Protein 6FC6 (pdb70)

B-factor: mean 33.6, std 13.44, range [17.09, 84.75]

Radius of gyration: 11.54 Å; Cα contacts (8 Å, |Δi|>4): 193; chains: 2; bounding box: 28×23×25 Å

Nearest PDB structures (foldseek):
  6fc6-assembly1_A  TM=1.012E+00  e=5.716E-19  Saccharomyces cerevisiae S288C
  2e3h-assembly1_A  TM=8.815E-01  e=8.642E-06  Homo sapiens
  3tq7-assembly1_Q  TM=8.942E-01  e=1.053E-05  Homo sapiens
  2qk0-assembly1_A  TM=9.058E-01  e=1.370E-05  Homo sapiens
  7owd-assembly1_B  TM=8.201E-01 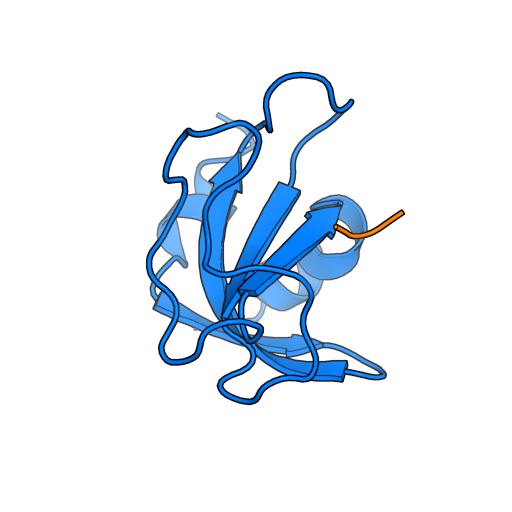 e=2.037E-04  Homo sapiens

GO terms:
  GO:0008017 microtubule binding (F, IDA)
  GO:0035371 microtubule plus-end (C, IDA)
  GO:0043332 mating projection tip (C, IDA)
  GO:0000776 kinetochore (C, IDA)
  GO:0005816 spindle pole body (C, IDA)
  GO:0005819 spindle (C, IDA)
  GO:0005876 spindle microtubule (C, IDA)
  GO:0005938 cell cortex (C, IDA)
  GO:0031115 negative regulation of microtubule polymerization (P, IDA)
  GO:0019894 kinesin binding (F, IDA)
  GO:0030543 2-micrometer plasmid partitioning (P, IGI)
  GO:0000022 mitotic spindle elongation (P, IGI)
  GO:0000742 karyogamy involved in conjugation with cellular fusion (P, IMP)
  GO:0000743 nuclear migration involved in conjugation with cellular fusion (P, IMP)
  GO:0000819 sister chromatid segregation (P, IMP)
  GO:0030543 2-micrometer plasmid partitioning (P, IMP)
  GO:1902440 protein localization to mitotic spindle pole body (P, IMP)
  GO:0007020 microtubule nucleation (P, IMP)

Solvent-accessible surface area: 4945 Å² total; per-residue (Å²): 79,113,31,63,117,34,79,177,47,82,33,15,78,7,120,12,92,161,61,24,137,0,39,0,60,46,4,1,76,3,72,106,80,92,50,77,6,0,0,0,2,8,73,42,84,92,15,117,17,77,0,32,46,127,81,107,176,26,20,140,22,121,103,86,86,0,0,5,0,6,48,10,129,107,2,20,86,59,0,84,87,16,131,104,46,29

Foldseek 3Di:
DVCVLLVVLQQWWFQQPPQGIWGFHAWADDPPDDAIWTKTFQQDQPAQAQQADPPGHGGGYPDGRRIHIHHCVSCVVRSNPID

Organism: Saccharomyces cerevisiae (strain ATCC 204508 / S288c) (NCBI:txid559292)

Structure (mmCIF, N/CA/C/O backbone):
data_6FC6
#
_entry.id   6FC6
#
_cell.length_a   53.566
_cell.length_b   53.566
_cell.length_c   62.015
_cell.angle_alpha   90.000
_cell.angle_beta   90.000
_cell.angle_gamma   90.000
#
_symmetry.space_group_name_H-M   'P 41 21 2'
#
loop_
_entity.id
_entity.type
_entity.pdbx_description
1 polymer 'Nuclear fusion protein BIK1'
2 polymer 'Protein BIM1'
3 water water
#
loop_
_atom_site.group_PDB
_atom_site.id
_atom_site.type_symbol
_atom_site.label_atom_id
_atom_site.label_alt_id
_atom_site.label_comp_id
_atom_site.label_asym_id
_atom_site.label_entity_id
_atom_site.label_seq_id
_atom_site.pdbx_PDB_ins_code
_atom_site.Cartn_x
_atom_site.Cartn_y
_atom_site.Cartn_z
_atom_site.occupancy
_atom_site.B_iso_or_equiv
_atom_site.auth_seq_id
_atom_site.auth_comp_id
_atom_site.auth_asym_id
_atom_site.auth_atom_id
_atom_site.pdbx_PDB_model_num
ATOM 1 N N . GLY A 1 1 ?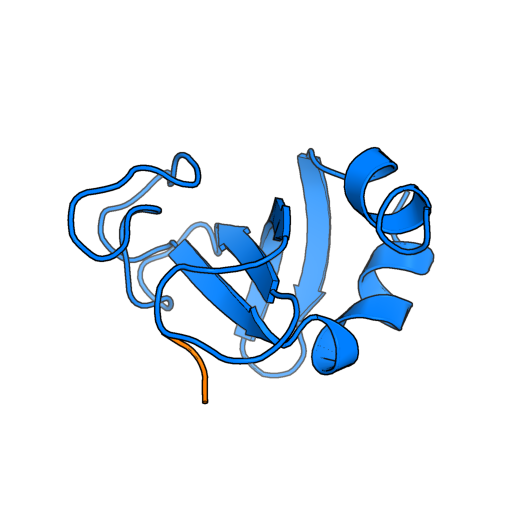 -2.237 4.971 -14.931 1.00 45.13 -1 GLY A N 1
ATOM 2 C CA . GLY A 1 1 ? -2.890 6.295 -14.773 1.00 41.42 -1 GLY A CA 1
ATOM 3 C C . GLY A 1 1 ? -2.769 6.823 -13.340 1.00 38.36 -1 GLY A C 1
ATOM 4 O O . GLY A 1 1 ? -2.583 6.065 -12.383 1.00 33.15 -1 GLY A O 1
ATOM 5 N N . PRO A 1 2 ? -2.893 8.135 -13.185 1.00 45.56 0 PRO A N 1
ATOM 6 C CA . PRO A 1 2 ? -2.790 8.765 -11.866 1.00 43.62 0 PRO A CA 1
ATOM 7 C C . PRO A 1 2 ? -3.859 8.278 -10.869 1.00 37.72 0 PRO A C 1
ATOM 8 O O . PRO A 1 2 ? -3.551 8.215 -9.691 1.00 35.16 0 PRO A O 1
ATOM 12 N N . MET A 1 3 ? -5.067 7.922 -11.329 1.00 34.14 1 MET A N 1
ATOM 13 C CA . MET A 1 3 ? -6.097 7.449 -10.377 1.00 32.94 1 MET A CA 1
ATOM 14 C C . MET A 1 3 ? -5.929 6.013 -9.945 1.00 30.65 1 MET A C 1
ATOM 15 O O . MET A 1 3 ? -6.602 5.604 -8.992 1.00 26.73 1 MET A O 1
ATOM 20 N N . ASP A 1 4 ? -5.088 5.229 -10.644 1.00 28.07 2 ASP A N 1
ATOM 21 C CA . ASP A 1 4 ? -4.985 3.809 -10.344 1.00 31.16 2 ASP A CA 1
ATOM 22 C C . ASP A 1 4 ? -4.619 3.499 -8.893 1.00 29.74 2 ASP A C 1
ATOM 23 O O . ASP A 1 4 ? -5.186 2.559 -8.292 1.00 30.21 2 ASP A O 1
ATOM 28 N N . ARG A 1 5 ? -3.686 4.258 -8.320 1.00 28.91 3 ARG A N 1
ATOM 29 C CA . ARG A 1 5 ? -3.236 3.931 -6.920 1.00 30.72 3 ARG A CA 1
ATOM 30 C C . ARG A 1 5 ? -4.413 4.125 -5.901 1.00 30.25 3 ARG A C 1
ATOM 31 O O . ARG A 1 5 ? -4.557 3.371 -4.953 1.00 31.01 3 ARG A O 1
ATOM 39 N N . TYR A 1 6 ? -5.259 5.102 -6.184 1.00 24.46 4 TYR A N 1
ATOM 40 C CA . TYR A 1 6 ? -6.443 5.343 -5.361 1.00 24.89 4 TYR A CA 1
ATOM 41 C C . TYR A 1 6 ? -7.569 4.341 -5.628 1.00 27.80 4 TYR A C 1
ATOM 42 O O . TYR A 1 6 ? -8.278 3.885 -4.693 1.00 27.62 4 TYR A O 1
ATOM 51 N N . GLN A 1 7 ? -7.729 3.972 -6.887 1.00 27.72 5 GLN A N 1
ATOM 52 C CA . GLN A 1 7 ? -8.715 2.928 -7.268 1.00 30.49 5 GLN A CA 1
ATOM 53 C C . GLN A 1 7 ? -8.461 1.579 -6.659 1.00 32.88 5 GLN A C 1
ATOM 54 O O . GLN A 1 7 ? -9.404 0.868 -6.278 1.00 31.63 5 GLN A O 1
ATOM 60 N N . ARG A 1 8 ? -7.197 1.267 -6.451 1.00 31.72 6 ARG A N 1
ATOM 61 C CA . ARG A 1 8 ? -6.840 0.024 -5.775 1.00 31.98 6 ARG A CA 1
ATOM 62 C C . ARG A 1 8 ? -7.244 -0.026 -4.342 1.00 30.12 6 ARG A C 1
ATOM 63 O O . ARG A 1 8 ? -7.182 -1.072 -3.749 1.00 29.22 6 ARG A O 1
ATOM 71 N N . LYS A 1 9 ? -7.600 1.108 -3.750 1.00 26.89 7 LYS A N 1
ATOM 72 C CA . LYS A 1 9 ? -7.968 1.148 -2.351 1.00 27.73 7 LYS A CA 1
ATOM 73 C C . LYS A 1 9 ? -9.465 1.225 -2.121 1.00 27.85 7 LYS A C 1
ATOM 74 O O . LYS A 1 9 ? -9.887 1.412 -0.964 1.00 27.47 7 LYS A O 1
ATOM 80 N N . ILE A 1 10 ? -10.270 1.095 -3.189 1.00 23.78 8 ILE A N 1
ATOM 81 C CA . ILE A 1 10 ? -11.707 1.073 -3.043 1.00 26.33 8 ILE A CA 1
ATOM 82 C C . ILE A 1 10 ? -12.132 -0.040 -2.106 1.00 28.33 8 ILE A C 1
ATOM 83 O O . ILE A 1 10 ? -11.745 -1.188 -2.267 1.00 31.13 8 ILE A O 1
ATOM 88 N N . GLY A 1 11 ? -12.972 0.295 -1.142 1.00 27.94 9 GLY A N 1
ATOM 89 C CA . GLY A 1 11 ? -13.380 -0.667 -0.085 1.00 28.35 9 GLY A CA 1
ATOM 90 C C . GLY A 1 11 ? -12.649 -0.440 1.239 1.00 27.40 9 GLY A C 1
ATOM 91 O O . GLY A 1 11 ? -13.130 -0.846 2.266 1.00 31.02 9 GLY A O 1
ATOM 92 N N . CYS A 1 12 ? -11.544 0.284 1.226 1.00 27.65 10 CYS A N 1
ATOM 93 C CA . CYS A 1 12 ? -10.898 0.705 2.454 1.00 33.24 10 CYS A CA 1
ATOM 94 C C . CYS A 1 12 ? -11.596 1.815 3.198 1.00 33.11 10 CYS A C 1
ATOM 95 O O . CYS A 1 12 ? -12.422 2.500 2.659 1.00 27.72 10 CYS A O 1
ATOM 98 N N . PHE A 1 13 ? -11.175 1.992 4.452 1.00 29.80 11 PHE A N 1
ATOM 99 C CA . PHE A 1 13 ? -11.670 3.028 5.317 1.00 29.01 11 PHE A CA 1
ATOM 100 C C . PHE A 1 13 ? -10.649 4.087 5.549 1.00 27.71 11 PHE A C 1
ATOM 101 O O . PHE A 1 13 ? -9.500 3.790 5.716 1.00 33.27 11 PHE A O 1
ATOM 109 N N . ILE A 1 14 ? -11.075 5.336 5.554 1.00 30.36 12 ILE A N 1
ATOM 110 C CA . ILE A 1 14 ? -10.214 6.470 5.835 1.00 30.37 12 ILE A CA 1
ATOM 111 C C . ILE A 1 14 ? -10.860 7.327 6.915 1.00 35.03 12 ILE A C 1
ATOM 112 O O . ILE A 1 14 ? -12.071 7.300 7.090 1.00 35.53 12 ILE A O 1
ATOM 117 N N . GLN A 1 15 ? -10.052 8.114 7.603 1.00 37.73 13 GLN A N 1
ATOM 118 C CA . GLN A 1 15 ? -10.519 8.885 8.747 1.00 41.12 13 GLN A CA 1
ATOM 119 C C . GLN A 1 15 ? -10.466 10.285 8.267 1.00 38.80 13 GLN A C 1
ATOM 120 O O . GLN A 1 15 ? -9.420 10.871 8.195 1.00 42.03 13 GLN A O 1
ATOM 126 N N . ILE A 1 16 ? -11.599 10.810 7.853 1.00 37.58 14 ILE A N 1
ATOM 127 C CA . ILE A 1 16 ? -11.631 12.099 7.218 1.00 44.45 14 ILE A CA 1
ATOM 128 C C . ILE A 1 16 ? -11.749 13.133 8.337 1.00 51.01 14 ILE A C 1
ATOM 129 O O . ILE A 1 16 ? -12.687 13.068 9.108 1.00 50.70 14 ILE A O 1
ATOM 134 N N . PRO A 1 17 ? -10.792 14.070 8.415 1.00 54.81 15 PRO A N 1
ATOM 135 C CA . PRO A 1 17 ? -10.833 15.090 9.460 1.00 60.30 15 PRO A CA 1
ATOM 136 C C . PRO A 1 17 ? -12.114 15.892 9.358 1.00 57.50 15 PRO A C 1
ATOM 137 O O . PRO A 1 17 ? -12.509 16.256 8.256 1.00 58.13 15 PRO A O 1
ATOM 141 N N . ASN A 1 18 ? -12.767 16.081 10.503 1.00 65.77 16 ASN A N 1
ATOM 142 C CA . ASN A 1 18 ? -14.002 16.871 10.656 1.00 66.47 16 ASN A CA 1
ATOM 143 C C . ASN A 1 18 ? -15.241 16.184 10.135 1.00 63.68 16 ASN A C 1
ATOM 144 O O . ASN A 1 18 ? -16.298 16.790 10.110 1.00 67.21 16 ASN A O 1
ATOM 149 N N . LEU A 1 19 ? -15.119 14.931 9.710 1.00 57.59 17 LEU A N 1
ATOM 150 C CA . LEU A 1 19 ? -16.267 14.194 9.228 1.00 48.19 17 LEU A CA 1
ATOM 151 C C . LEU A 1 19 ? -16.409 12.904 9.935 1.00 42.13 17 LEU A C 1
ATOM 152 O O . LEU A 1 19 ? -17.421 12.631 10.498 1.00 54.02 17 LEU A O 1
ATOM 157 N N . GLY A 1 20 ? -15.372 12.097 9.946 1.00 38.09 18 GLY A N 1
ATOM 158 C CA . GLY A 1 20 ? -15.421 10.805 10.585 1.00 38.95 18 GLY A CA 1
ATOM 159 C C . GLY A 1 20 ? -14.841 9.724 9.669 1.00 35.89 18 GLY A C 1
ATOM 160 O O . GLY A 1 20 ? -14.219 10.008 8.658 1.00 36.28 18 GLY A O 1
ATOM 161 N N . ARG A 1 21 ? -15.024 8.485 10.074 1.00 33.38 19 ARG A N 1
ATOM 162 C CA . ARG A 1 21 ? -14.612 7.327 9.314 1.00 34.96 19 ARG A CA 1
ATOM 163 C C . ARG A 1 21 ? -15.514 7.195 8.069 1.00 32.65 19 ARG A C 1
ATOM 164 O O . ARG A 1 21 ? -16.720 7.292 8.172 1.00 30.81 19 ARG A O 1
ATOM 172 N N . GLY A 1 22 ? -14.911 7.013 6.896 1.00 28.49 20 GLY A N 1
ATOM 173 C CA . GLY A 1 22 ? -15.681 6.744 5.691 1.00 30.07 20 GLY A CA 1
ATOM 174 C C . GLY A 1 22 ? -15.084 5.624 4.848 1.00 25.82 20 GLY A C 1
ATOM 175 O O . GLY A 1 22 ? -13.868 5.465 4.823 1.00 27.59 20 GLY A O 1
ATOM 176 N N . GLN A 1 23 ? -15.939 4.853 4.187 1.00 23.28 21 GLN A N 1
ATOM 177 C CA . GLN A 1 23 ? -15.471 3.826 3.283 1.00 22.09 21 GLN A CA 1
ATOM 178 C C . GLN A 1 23 ? -15.338 4.421 1.854 1.00 22.33 21 GLN A C 1
ATOM 179 O O . GLN A 1 23 ? -16.275 4.992 1.321 1.00 19.35 21 GLN A O 1
ATOM 185 N N . LEU A 1 24 ? -14.174 4.247 1.248 1.00 21.78 22 LEU A N 1
ATOM 186 C CA . LEU A 1 24 ? -13.940 4.725 -0.111 1.00 21.61 22 LEU A CA 1
ATOM 187 C C . LEU A 1 24 ? -14.705 3.811 -1.105 1.00 20.78 22 LEU A C 1
ATOM 188 O O . LEU A 1 24 ? -14.484 2.614 -1.157 1.00 23.31 22 LEU A O 1
ATOM 193 N N . LYS A 1 25 ? -15.585 4.396 -1.881 1.00 19.12 23 LYS A N 1
ATOM 194 C CA . LYS A 1 25 ? -16.382 3.615 -2.829 1.00 22.29 23 LYS A CA 1
ATOM 195 C C . LYS A 1 25 ? -16.212 3.953 -4.323 1.00 21.12 23 LYS A C 1
ATOM 196 O O . LYS A 1 25 ? -16.701 3.209 -5.166 1.00 20.57 23 LYS A O 1
ATOM 202 N N . TYR A 1 26 ? -15.626 5.099 -4.618 1.00 19.76 24 TYR A N 1
ATOM 203 C CA . TYR A 1 26 ? -15.518 5.556 -5.997 1.00 20.24 24 TYR A CA 1
ATOM 204 C C . TYR A 1 26 ? -14.382 6.513 -6.082 1.00 22.35 24 TYR A C 1
ATOM 205 O O . TYR A 1 26 ? -14.183 7.326 -5.130 1.00 18.75 24 TYR A O 1
ATOM 214 N N . VAL A 1 27 ? -13.627 6.451 -7.191 1.00 19.87 25 VAL A N 1
ATOM 215 C CA . VAL A 1 27 ? -12.655 7.466 -7.455 1.00 19.87 25 VAL A CA 1
ATOM 216 C C . VAL A 1 27 ? -12.758 7.869 -8.917 1.00 21.72 25 VAL A C 1
ATOM 217 O O . VAL A 1 27 ? -12.648 7.046 -9.780 1.00 23.02 25 VAL A O 1
ATOM 221 N N . GLY A 1 28 ? -12.941 9.139 -9.193 1.00 23.42 26 GLY 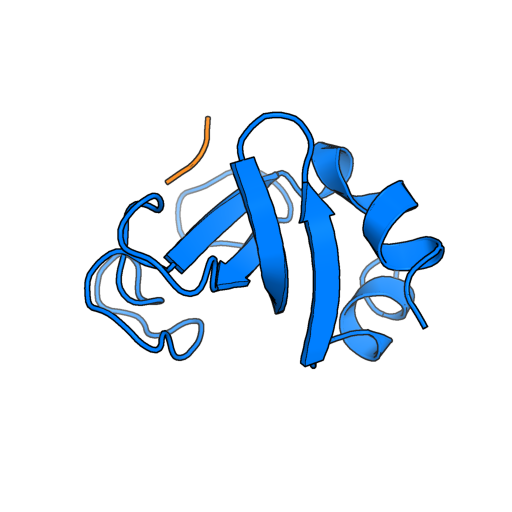A N 1
ATOM 222 C CA . GLY A 1 28 ? -13.044 9.567 -10.562 1.00 25.25 26 GLY A CA 1
ATOM 223 C C . GLY A 1 28 ? -13.698 10.885 -10.742 1.00 24.99 26 GLY A C 1
ATOM 224 O O . GLY A 1 28 ? -13.970 11.571 -9.799 1.00 24.03 26 GLY A O 1
ATOM 225 N N . PRO A 1 29 ? -13.954 11.267 -12.009 1.00 27.29 27 PRO A N 1
ATOM 226 C CA . PRO A 1 29 ? -14.666 12.480 -12.284 1.00 26.44 27 PRO A CA 1
ATOM 227 C C . PRO A 1 29 ? -16.181 12.329 -11.957 1.00 24.80 27 PRO A C 1
ATOM 228 O O . PRO A 1 29 ? -16.679 11.204 -11.865 1.00 28.70 27 PRO A O 1
ATOM 232 N N . VAL A 1 30 ? -16.837 13.457 -11.827 1.00 26.47 28 VAL A N 1
ATOM 233 C CA . VAL A 1 30 ? -18.271 13.536 -11.627 1.00 29.83 28 VAL A CA 1
ATOM 234 C C . VAL A 1 30 ? -18.807 14.460 -12.669 1.00 33.60 28 VAL A C 1
ATOM 235 O O . VAL A 1 30 ? -18.332 15.596 -12.770 1.00 32.55 28 VAL A O 1
ATOM 239 N N . ASP A 1 31 ? -19.824 14.003 -13.405 1.00 38.29 29 ASP A N 1
ATOM 240 C CA . ASP A 1 31 ? -20.436 14.821 -14.479 1.00 40.54 29 ASP A CA 1
ATOM 241 C C . ASP A 1 31 ? -20.812 16.188 -13.989 1.00 38.23 29 ASP A C 1
ATOM 242 O O . ASP A 1 31 ? -21.406 16.369 -12.929 1.00 40.23 29 ASP A O 1
ATOM 247 N N . THR A 1 32 ? -20.371 17.200 -14.758 1.00 55.67 30 THR A N 1
ATOM 248 C CA . THR A 1 32 ? -20.617 18.641 -14.465 1.00 54.24 30 THR A CA 1
ATOM 249 C C . THR A 1 32 ? -19.785 19.314 -13.366 1.00 54.34 30 THR A C 1
ATOM 250 O O . THR A 1 32 ? -20.013 20.491 -13.031 1.00 53.04 30 THR A O 1
ATOM 254 N N . LYS A 1 33 ? -18.808 18.592 -12.820 1.00 46.31 31 LYS A N 1
ATOM 255 C CA . LYS A 1 33 ? -17.949 19.116 -11.759 1.00 36.87 31 LYS A CA 1
ATOM 256 C C . LYS A 1 33 ? -16.540 19.072 -12.268 1.00 30.10 31 LYS A C 1
ATOM 257 O O . LYS A 1 33 ? -16.209 18.300 -13.173 1.00 33.80 31 LYS A O 1
ATOM 263 N N . ALA A 1 34 ? -15.685 19.885 -11.671 1.00 32.09 32 ALA A N 1
ATOM 264 C CA . ALA A 1 34 ? -14.258 19.963 -12.143 1.00 35.34 32 ALA A CA 1
ATOM 265 C C . ALA A 1 34 ? -13.385 19.079 -11.297 1.00 28.98 32 ALA A C 1
ATOM 266 O O . ALA A 1 34 ? -13.492 19.120 -10.071 1.00 32.73 32 ALA A O 1
ATOM 268 N N . GLY A 1 35 ? -12.530 18.283 -11.916 1.00 32.22 33 GLY A N 1
ATOM 269 C CA . GLY A 1 35 ? -11.495 17.549 -11.138 1.00 32.84 33 GLY A CA 1
ATOM 270 C C . GLY A 1 35 ? -11.923 16.154 -10.745 1.00 32.70 33 GLY 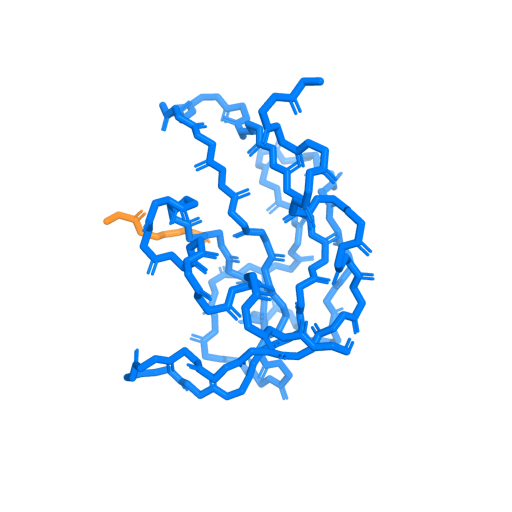A C 1
ATOM 271 O O . GLY A 1 35 ? -12.974 15.677 -11.148 1.00 31.64 33 GLY A O 1
ATOM 272 N N . MET A 1 36 ? -11.080 15.481 -9.961 1.00 29.27 34 MET A N 1
ATOM 273 C CA . MET A 1 36 ? -11.306 14.133 -9.572 1.00 27.11 34 MET A CA 1
ATOM 274 C C . MET A 1 36 ? -11.891 14.144 -8.175 1.00 24.46 34 M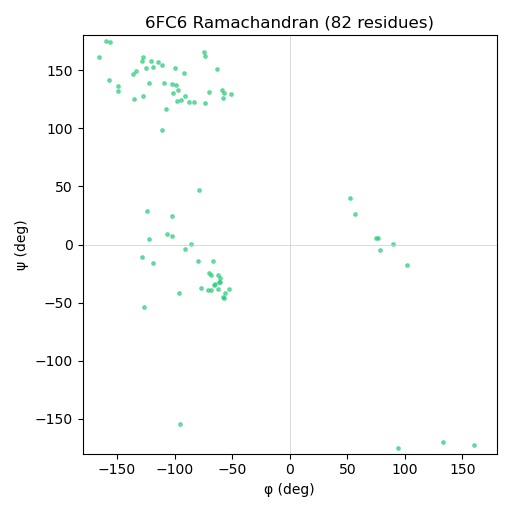ET A C 1
ATOM 275 O O . MET A 1 36 ? -11.661 15.038 -7.419 1.00 23.45 34 MET A O 1
ATOM 280 N N . PHE A 1 37 ? -12.679 13.124 -7.866 1.00 23.07 35 PHE A N 1
ATOM 281 C CA . PHE A 1 37 ? -13.412 13.044 -6.607 1.00 21.95 35 PHE A CA 1
ATOM 282 C C . PHE A 1 37 ? -13.267 11.674 -5.982 1.00 21.88 35 PHE A C 1
ATOM 283 O O . PHE A 1 37 ? -13.159 10.667 -6.654 1.00 19.47 35 PHE A O 1
ATOM 291 N N . ALA A 1 38 ? -13.310 11.648 -4.651 1.00 20.06 36 ALA A N 1
ATOM 292 C CA . ALA A 1 38 ? -13.484 10.392 -3.943 1.00 20.50 36 ALA A CA 1
ATOM 293 C C . ALA A 1 38 ? -14.945 10.354 -3.539 1.00 21.15 36 ALA A C 1
ATOM 294 O O . ALA A 1 38 ? -15.435 11.313 -2.954 1.00 23.60 36 ALA A O 1
ATOM 296 N N . GLY A 1 39 ? -15.629 9.268 -3.818 1.00 19.83 37 GLY A N 1
ATOM 297 C CA . GLY A 1 39 ? -16.949 9.029 -3.312 1.00 19.28 37 GLY A CA 1
ATOM 298 C C . GLY A 1 39 ? -16.790 8.125 -2.104 1.00 19.41 37 GLY A C 1
ATOM 299 O O . GLY A 1 39 ? -16.204 7.028 -2.203 1.00 20.02 37 GLY A O 1
ATOM 300 N N . VAL A 1 40 ? -17.305 8.591 -0.968 1.00 20.05 38 VAL A N 1
ATOM 301 C CA . VAL A 1 40 ? -17.218 7.843 0.265 1.00 19.18 38 VAL A CA 1
ATOM 302 C C . VAL A 1 40 ? -18.569 7.611 0.897 1.00 18.46 38 VAL A C 1
ATOM 303 O O . VAL A 1 40 ? -19.468 8.402 0.754 1.00 19.28 38 VAL A O 1
ATOM 307 N N . ASP A 1 41 ? -18.697 6.531 1.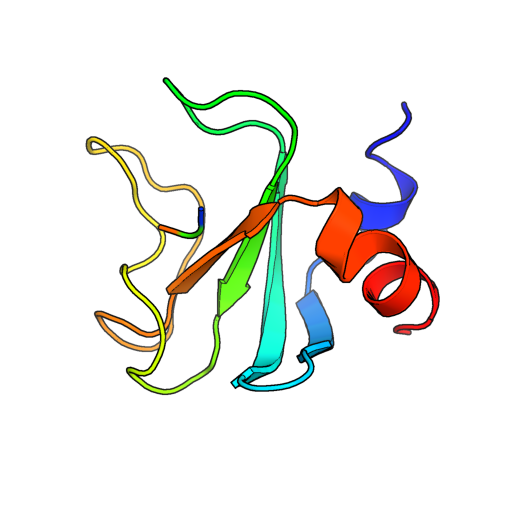639 1.00 18.30 39 ASP A N 1
ATOM 308 C CA . ASP A 1 41 ? -19.893 6.277 2.359 1.00 18.41 39 ASP A CA 1
ATOM 309 C C . ASP A 1 41 ? -19.535 6.536 3.861 1.00 21.52 39 ASP A C 1
ATOM 310 O O . ASP A 1 41 ? -18.697 5.826 4.434 1.00 21.12 39 ASP A O 1
ATOM 315 N N . LEU A 1 42 ? -20.174 7.514 4.469 1.00 20.97 40 LEU A N 1
ATOM 316 C CA . LEU A 1 42 ? -19.859 7.857 5.895 1.00 23.76 40 LEU A CA 1
ATOM 317 C C . LEU A 1 42 ? -20.639 7.005 6.920 1.00 23.90 40 LEU A C 1
ATOM 318 O O . LEU A 1 42 ? -20.487 7.205 8.100 1.00 27.60 40 LEU A O 1
ATOM 323 N N . LEU A 1 43 ? -21.466 6.078 6.464 1.00 22.62 41 LEU A N 1
ATOM 324 C CA . LEU A 1 43 ? -22.194 5.127 7.305 1.00 25.01 41 LEU A CA 1
ATOM 325 C C . LEU A 1 43 ? -23.087 5.757 8.371 1.00 24.33 41 LEU A C 1
ATOM 326 O O . LEU A 1 43 ? -23.377 5.142 9.390 1.00 23.07 41 LEU A O 1
ATOM 331 N N . ALA A 1 44 ? -23.524 6.972 8.075 1.00 23.04 42 ALA A N 1
ATOM 332 C CA . ALA A 1 44 ? -24.462 7.748 8.786 1.00 25.65 42 ALA A CA 1
ATOM 333 C C . ALA A 1 44 ? -24.891 8.884 7.868 1.00 24.60 42 ALA A C 1
ATOM 334 O O . ALA A 1 44 ? -24.187 9.241 6.900 1.00 24.07 42 ALA A O 1
ATOM 336 N N . ASN A 1 45 ? -26.036 9.494 8.190 1.00 21.46 43 ASN A N 1
ATOM 337 C CA . ASN A 1 45 ? -26.556 10.554 7.365 1.00 21.68 43 ASN A CA 1
ATOM 338 C C . ASN A 1 45 ? -25.910 11.912 7.544 1.00 22.70 43 ASN A C 1
ATOM 339 O O . ASN A 1 45 ? -26.620 12.906 7.681 1.00 23.02 43 ASN A O 1
ATOM 344 N N . ILE A 1 46 ? -24.582 11.936 7.567 1.00 23.44 44 ILE A N 1
ATOM 345 C CA . ILE A 1 46 ? -23.800 13.166 7.659 1.00 24.29 44 ILE A CA 1
ATOM 346 C C . ILE A 1 46 ? -23.139 13.516 6.323 1.00 25.57 44 ILE A C 1
ATOM 347 O O . ILE A 1 46 ? -22.314 14.449 6.247 1.00 27.19 44 ILE A O 1
ATOM 352 N N . GLY A 1 47 ? -23.516 12.798 5.282 1.00 23.81 45 GLY A N 1
ATOM 353 C CA . GLY A 1 47 ? -23.134 13.125 3.908 1.00 22.60 45 GLY A CA 1
ATOM 354 C C . GLY A 1 47 ? -24.196 13.926 3.218 1.00 24.60 45 GLY A C 1
ATOM 355 O O . GLY A 1 47 ? -24.945 14.604 3.850 1.00 24.53 45 GLY A O 1
ATOM 356 N N . LYS A 1 48 ? -24.259 13.868 1.912 1.00 23.83 46 LYS A N 1
ATOM 357 C CA . LYS A 1 48 ? -25.160 14.660 1.107 1.00 24.22 46 LYS A CA 1
ATOM 358 C C . LYS A 1 48 ? -25.988 13.894 0.131 1.00 26.62 46 LYS A C 1
ATOM 359 O O . LYS A 1 48 ? -26.873 14.493 -0.477 1.00 30.26 46 LYS A O 1
ATOM 365 N N . ASN A 1 49 ? -25.708 12.599 -0.107 1.00 23.38 47 ASN A N 1
ATOM 366 C CA . ASN A 1 49 ? -26.360 11.895 -1.196 1.00 20.51 47 ASN A CA 1
ATOM 367 C C . ASN A 1 49 ? -26.383 10.414 -0.959 1.00 19.47 47 ASN A C 1
ATOM 368 O O . ASN A 1 49 ? -25.805 9.914 -0.005 1.00 20.26 47 ASN A O 1
ATOM 373 N N . ASP A 1 50 ? -27.068 9.707 -1.865 1.00 18.44 48 ASP A N 1
ATOM 374 C CA . ASP A 1 50 ? -27.183 8.256 -1.848 1.00 20.09 48 ASP A CA 1
ATOM 375 C C . ASP A 1 50 ? -26.264 7.583 -2.861 1.00 20.15 48 ASP A C 1
ATOM 376 O O . ASP A 1 50 ? -26.517 6.458 -3.303 1.00 21.32 48 ASP A O 1
ATOM 381 N N . GLY A 1 51 ? -25.170 8.246 -3.241 1.00 18.56 49 GLY A N 1
ATOM 382 C CA . GLY A 1 51 ? -24.232 7.696 -4.129 1.00 19.41 49 GLY A CA 1
ATOM 383 C C . GLY A 1 51 ? -24.507 7.965 -5.612 1.00 20.41 49 GLY A C 1
ATOM 384 O O . GLY A 1 51 ? -23.739 7.519 -6.480 1.00 18.52 49 GLY A O 1
ATOM 385 N N . SER A 1 52 ? -25.586 8.693 -5.905 1.00 19.78 50 SER A N 1
ATOM 386 C CA . SER A 1 52 ? -25.916 9.080 -7.230 1.00 21.87 50 SER A CA 1
ATOM 387 C C . SER A 1 52 ? -25.823 10.608 -7.391 1.00 24.46 50 SER A C 1
ATOM 388 O O . SER A 1 52 ? -25.840 11.319 -6.410 1.00 23.05 50 SER A O 1
ATOM 391 N N . PHE A 1 53 ? -25.645 11.090 -8.617 1.00 22.96 51 PHE A N 1
ATOM 392 C CA . PHE A 1 53 ? -25.594 12.536 -8.869 1.00 25.38 51 PHE A CA 1
ATOM 393 C C . PHE A 1 53 ? -26.164 12.682 -10.263 1.00 24.94 51 PHE A C 1
ATOM 394 O O . PHE A 1 53 ? -25.761 11.978 -11.180 1.00 19.84 51 PHE A O 1
ATOM 402 N N . MET A 1 54 ? -27.084 13.623 -10.408 1.00 26.63 52 MET A N 1
ATOM 403 C CA . MET A 1 54 ? -27.781 13.878 -11.707 1.00 31.74 52 MET A CA 1
ATOM 404 C C . MET A 1 54 ? -28.392 12.666 -12.320 1.00 29.48 52 MET A C 1
ATOM 405 O O . MET A 1 54 ? -28.286 12.463 -13.507 1.00 31.46 52 MET A O 1
ATOM 410 N N . GLY A 1 55 ? -28.984 11.812 -11.512 1.00 32.65 53 GLY A N 1
ATOM 411 C CA . GLY A 1 55 ? -29.572 10.614 -12.041 1.00 35.79 53 GLY A CA 1
ATOM 412 C C . GLY A 1 55 ? -28.636 9.474 -12.373 1.00 35.97 53 GLY A C 1
ATOM 413 O O . GLY A 1 55 ? -29.148 8.393 -12.698 1.00 47.03 53 GLY A O 1
ATOM 414 N N . LYS A 1 56 ? -27.312 9.652 -12.255 1.00 27.85 54 LYS A N 1
ATOM 415 C CA . LYS A 1 56 ? -26.402 8.528 -12.439 1.00 23.71 54 LYS A CA 1
ATOM 416 C C . LYS A 1 56 ? -25.878 7.955 -11.130 1.00 21.48 54 LYS A C 1
ATOM 417 O O . LYS A 1 56 ? -25.500 8.693 -10.255 1.00 18.50 54 LYS A O 1
ATOM 423 N N . LYS A 1 57 ? -25.811 6.629 -11.044 1.00 22.31 55 LYS A N 1
ATOM 424 C CA . LYS A 1 57 ? -25.243 5.970 -9.868 1.00 26.50 55 LYS A CA 1
ATOM 425 C C . LYS A 1 57 ? -23.735 5.914 -9.975 1.00 22.89 55 LYS A C 1
ATOM 426 O O . LYS A 1 57 ? -23.225 5.361 -10.968 1.00 22.90 55 LYS A O 1
ATOM 432 N N . TYR A 1 58 ? -23.045 6.470 -8.989 1.00 19.26 56 TYR A N 1
ATOM 433 C CA . TYR A 1 58 ? -21.612 6.344 -8.858 1.00 19.36 56 TYR A CA 1
ATOM 434 C C . TYR A 1 58 ? -21.213 5.224 -7.913 1.00 20.66 56 TYR A C 1
ATOM 435 O O . TYR A 1 58 ? -20.239 4.507 -8.156 1.00 20.12 56 TYR A O 1
ATOM 444 N N . PHE A 1 59 ? -21.927 5.108 -6.797 1.00 18.79 57 PHE A N 1
ATOM 445 C CA . PHE A 1 59 ? -21.689 4.041 -5.847 1.00 20.18 57 PHE A CA 1
ATOM 446 C C . PHE A 1 59 ? -22.902 3.810 -4.946 1.00 19.61 57 PHE A C 1
ATOM 447 O O . PHE A 1 59 ? -23.845 4.549 -4.954 1.00 21.27 57 PHE A O 1
ATOM 455 N N . GLN A 1 60 ? -22.786 2.806 -4.134 1.00 19.92 58 GLN A N 1
ATOM 456 C CA . GLN A 1 60 ? -23.841 2.417 -3.225 1.00 26.25 58 GLN A CA 1
ATOM 457 C C . GLN A 1 60 ? -23.575 2.979 -1.801 1.00 22.26 58 GLN A C 1
ATOM 458 O O . GLN A 1 60 ? -22.444 2.920 -1.302 1.00 20.95 58 GLN A O 1
ATOM 464 N N . THR A 1 61 ? -24.630 3.476 -1.187 1.00 21.68 59 THR A N 1
ATOM 465 C CA . THR A 1 61 ? -24.499 3.953 0.216 1.00 22.53 59 THR A CA 1
ATOM 466 C C . THR A 1 61 ? -25.445 3.106 1.098 1.00 21.27 59 THR A C 1
ATOM 467 O O . THR A 1 61 ? -26.503 2.635 0.632 1.00 20.06 59 THR A O 1
ATOM 471 N N . GLU A 1 62 ? -25.079 2.983 2.341 1.00 19.93 60 GLU A N 1
ATOM 472 C CA . GLU A 1 62 ? -25.881 2.274 3.323 1.00 23.04 60 GLU A CA 1
ATOM 473 C C . GLU A 1 62 ? -27.185 3.017 3.643 1.00 21.82 60 GLU A C 1
ATOM 474 O O . GLU A 1 62 ? -28.219 2.404 3.797 1.00 21.91 60 GLU A O 1
ATOM 480 N N . TYR A 1 63 ? -27.115 4.331 3.716 1.00 19.08 61 TYR A N 1
ATOM 481 C CA . TYR A 1 63 ? -28.227 5.200 4.046 1.00 20.12 61 TYR A CA 1
ATOM 482 C C . TYR A 1 63 ? -28.455 6.319 3.040 1.00 19.53 61 TYR A C 1
ATOM 483 O O . TYR A 1 63 ? -27.576 6.597 2.242 1.00 20.03 61 TYR A O 1
ATOM 492 N N . PRO A 1 64 ? -29.647 6.920 3.047 1.00 20.58 62 PRO A N 1
ATOM 493 C CA . PRO A 1 64 ? -30.004 7.862 1.958 1.00 20.21 62 PRO A CA 1
ATOM 494 C C . PRO A 1 64 ? -29.151 9.077 1.845 1.00 20.17 62 PRO A C 1
ATOM 495 O O . PRO A 1 64 ? -29.036 9.603 0.754 1.00 19.70 62 PRO A O 1
ATOM 499 N N . GLN A 1 65 ? -28.530 9.513 2.937 1.00 20.22 63 GLN A N 1
ATOM 500 C CA . GLN A 1 65 ? -27.601 10.618 2.902 1.00 21.22 63 GLN A CA 1
ATOM 501 C C . GLN A 1 65 ? -26.241 10.329 3.438 1.00 20.37 63 GLN A C 1
ATOM 502 O O . GLN A 1 65 ? -25.565 11.253 3.945 1.00 20.45 63 GLN A O 1
ATOM 508 N N . SER A 1 66 ? -25.774 9.084 3.354 1.00 18.03 64 SER A N 1
ATOM 509 C CA . SER A 1 66 ? -24.461 8.781 3.869 1.00 18.47 64 SER A CA 1
ATOM 510 C C . SER A 1 66 ? -23.357 8.918 2.844 1.00 19.70 64 SER A C 1
ATOM 511 O O . SER A 1 66 ? -22.185 8.743 3.173 1.00 19.66 64 SER A O 1
ATOM 514 N N . GLY A 1 67 ? -23.721 9.212 1.610 1.00 18.01 65 GLY A N 1
ATOM 515 C CA . GLY A 1 67 ? -22.698 9.338 0.578 1.00 18.46 65 GLY A CA 1
ATOM 516 C C . GLY A 1 67 ? -22.216 10.761 0.435 1.00 18.29 65 GLY A C 1
ATOM 517 O O . GLY A 1 67 ? -22.978 11.711 0.685 1.00 17.93 65 GLY A O 1
ATOM 518 N N . LEU A 1 68 ? -20.935 10.911 0.090 1.00 17.78 66 LEU A N 1
ATOM 519 C CA . LEU A 1 68 ? -20.357 12.260 -0.122 1.00 17.09 66 LEU A CA 1
ATOM 520 C C . LEU A 1 68 ? -19.239 12.226 -1.183 1.00 18.17 66 LEU A C 1
ATOM 521 O O . LEU A 1 68 ? -18.440 11.272 -1.211 1.00 19.16 66 LEU A O 1
ATOM 526 N N . PHE A 1 69 ? -19.241 13.201 -2.084 1.00 19.00 67 PHE A N 1
ATOM 527 C CA . PHE A 1 69 ? -18.174 13.384 -3.054 1.00 19.71 67 PHE A CA 1
ATOM 528 C C . PHE A 1 69 ? -17.211 14.389 -2.465 1.00 20.61 67 PHE A C 1
ATOM 529 O O . PHE A 1 69 ? -17.640 15.482 -2.153 1.00 23.33 67 PHE A O 1
ATOM 537 N N . ILE A 1 70 ? -15.928 14.049 -2.346 1.00 21.34 68 ILE A N 1
ATOM 538 C CA . ILE A 1 70 ? -14.911 14.950 -1.812 1.00 22.61 68 ILE A CA 1
ATOM 539 C C . ILE A 1 70 ? -13.836 15.121 -2.868 1.00 22.15 68 ILE A C 1
ATOM 540 O O . ILE A 1 70 ? -13.448 14.142 -3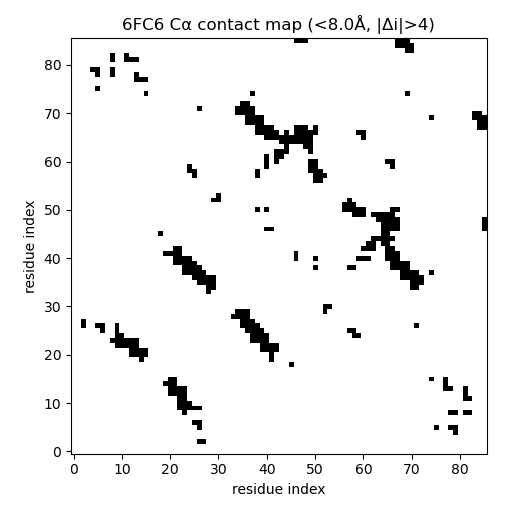.473 1.00 20.61 68 ILE A O 1
ATOM 545 N N . GLN A 1 71 ? -13.329 16.327 -3.046 1.00 23.16 69 GLN A N 1
ATOM 546 C CA . GLN A 1 71 ? -12.252 16.555 -4.041 1.00 24.88 69 GLN A CA 1
ATOM 547 C C . GLN A 1 71 ? -11.092 15.678 -3.690 1.00 21.16 69 GLN A C 1
ATOM 548 O O . GLN A 1 71 ? -10.689 15.600 -2.514 1.00 23.39 69 GLN A O 1
ATOM 554 N N . LEU A 1 72 ? -10.660 14.894 -4.653 1.00 20.20 70 LEU A N 1
ATOM 555 C CA . LEU A 1 72 ? -9.660 13.879 -4.415 1.00 22.78 70 LEU A CA 1
ATOM 556 C C . LEU A 1 72 ? -8.390 14.416 -3.728 1.00 24.74 70 LEU A C 1
ATOM 557 O O . LEU A 1 72 ? -7.800 13.729 -2.892 1.00 23.38 70 LEU A O 1
ATOM 562 N N . GLN A 1 73 ? -7.964 15.611 -4.087 1.00 26.42 71 GLN A N 1
ATOM 563 C CA . GLN A 1 73 ? -6.730 16.168 -3.512 1.00 29.46 71 GLN A CA 1
ATOM 564 C C . GLN A 1 73 ? -6.805 16.318 -2.015 1.00 29.77 71 GLN A C 1
ATOM 565 O O . GLN A 1 73 ? -5.773 16.232 -1.317 1.00 29.62 71 GLN A O 1
ATOM 571 N N . LYS A 1 74 ? -8.021 16.528 -1.483 1.00 28.44 72 LYS A N 1
ATOM 572 C CA . LYS A 1 74 ? -8.198 16.662 -0.046 1.00 29.16 72 LYS A CA 1
ATOM 573 C C . LYS A 1 74 ? -7.999 15.399 0.723 1.00 26.98 72 LYS A C 1
ATOM 574 O O . LYS A 1 74 ? -7.696 15.409 1.891 1.00 25.66 72 LYS A O 1
ATOM 580 N N . VAL A 1 75 ? -8.184 14.249 0.090 1.00 26.36 73 VAL A N 1
ATOM 581 C CA . VAL A 1 75 ? -8.063 12.969 0.798 1.00 25.57 73 VAL A CA 1
ATOM 582 C C . VAL A 1 75 ? -7.030 12.022 0.207 1.00 24.61 73 VAL A C 1
ATOM 583 O O . VAL A 1 75 ? -6.910 10.909 0.668 1.00 22.71 73 VAL A O 1
ATOM 587 N N . ALA A 1 76 ? -6.285 12.456 -0.796 1.00 27.80 74 ALA A N 1
ATOM 588 C CA . ALA A 1 76 ? -5.349 11.539 -1.468 1.00 25.91 74 ALA A CA 1
ATOM 589 C C . ALA A 1 76 ? -4.337 10.922 -0.512 1.00 24.81 74 ALA A C 1
ATOM 590 O O . ALA A 1 76 ? -4.137 9.724 -0.574 1.00 23.30 74 ALA A O 1
ATOM 592 N N . SER A 1 77 ? -3.720 11.716 0.376 1.00 23.69 75 SER A N 1
ATOM 593 C CA . SER A 1 77 ? -2.747 11.119 1.300 1.00 26.98 75 SER A CA 1
ATOM 594 C C . SER A 1 77 ? -3.401 10.152 2.283 1.00 28.49 75 SER A C 1
ATOM 595 O O . SER A 1 77 ? -2.826 9.081 2.597 1.00 27.85 75 SER A O 1
ATOM 598 N N . LEU A 1 78 ? -4.633 10.451 2.710 1.00 26.70 76 LEU A N 1
ATOM 599 C CA . LEU A 1 78 ? -5.352 9.521 3.593 1.00 28.66 76 LEU A CA 1
ATOM 600 C C . LEU A 1 78 ? -5.597 8.213 2.909 1.00 30.35 76 LEU A C 1
ATOM 601 O O . LEU A 1 78 ? -5.439 7.164 3.515 1.00 29.52 76 LEU A O 1
ATOM 606 N N . ILE A 1 79 ? -5.918 8.248 1.605 1.00 28.38 77 ILE A N 1
ATOM 607 C CA . ILE A 1 79 ? -6.199 7.018 0.896 1.00 25.53 77 ILE A CA 1
ATOM 608 C C . ILE A 1 79 ? -4.908 6.202 0.686 1.00 26.87 77 ILE A C 1
ATOM 609 O O . ILE A 1 79 ? -4.897 4.971 0.801 1.00 27.60 77 ILE A O 1
ATOM 614 N N . GLU A 1 80 ? -3.830 6.898 0.388 1.00 27.76 78 GLU A N 1
ATOM 615 C CA . GLU A 1 80 ? -2.518 6.255 0.249 1.00 33.83 78 GLU A CA 1
ATOM 616 C C . GLU A 1 80 ? -2.101 5.519 1.528 1.00 33.34 78 GLU A C 1
ATOM 617 O O . GLU A 1 80 ? -1.664 4.400 1.452 1.00 36.13 78 GLU A O 1
ATOM 623 N N . LYS A 1 81 ? -2.282 6.146 2.669 1.00 34.92 79 LYS A N 1
ATOM 624 C CA . LYS A 1 81 ? -1.974 5.512 3.959 1.00 43.44 79 LYS A CA 1
ATOM 625 C C . LYS A 1 81 ? -2.904 4.35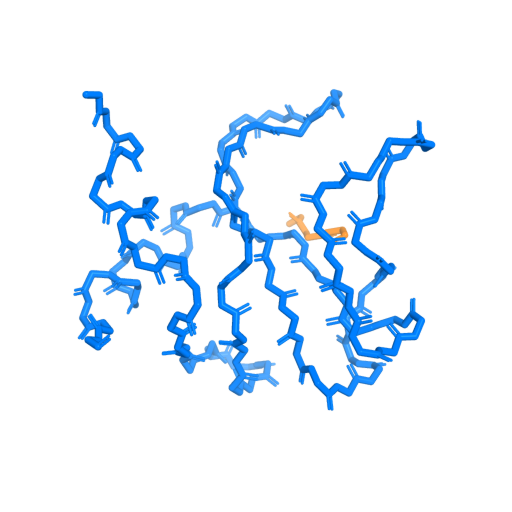8 4.316 1.00 48.12 79 LYS A C 1
ATOM 626 O O . LYS A 1 81 ? -2.507 3.482 5.058 1.00 58.44 79 LYS A O 1
ATOM 628 N N . ALA A 1 82 ? -4.132 4.347 3.803 1.00 42.17 80 ALA A N 1
ATOM 629 C CA . ALA A 1 82 ? -5.072 3.263 4.103 1.00 47.04 80 ALA A CA 1
ATOM 630 C C . ALA A 1 82 ? -4.531 1.931 3.558 1.00 51.54 80 ALA A C 1
ATOM 631 O O . ALA A 1 82 ? -3.800 1.892 2.547 1.00 51.05 80 ALA A O 1
ATOM 633 N N . SER A 1 83 ? -4.904 0.843 4.214 1.00 59.51 81 SER A N 1
ATOM 634 C CA . SER A 1 83 ? -4.466 -0.487 3.788 1.00 65.12 81 SER A CA 1
ATOM 635 C C . SER A 1 83 ? -5.608 -1.476 3.915 1.00 69.91 81 SER A C 1
ATOM 636 O O . SER A 1 83 ? -6.504 -1.494 3.076 1.00 69.65 81 SER A O 1
ATOM 638 N N . GLU B 2 9 ? -16.052 22.711 -1.587 1.00 73.46 10 GLU B N 1
ATOM 639 C CA . GLU B 2 9 ? -17.194 22.209 -2.418 1.00 79.11 10 GLU B CA 1
ATOM 640 C C . GLU B 2 9 ? -17.277 20.662 -2.372 1.00 77.57 10 GLU B C 1
ATOM 641 O O . GLU B 2 9 ? -16.582 19.952 -3.110 1.00 77.68 10 GLU B O 1
ATOM 643 N N . THR B 2 10 ? -18.112 20.172 -1.464 1.00 70.89 11 THR B N 1
ATOM 644 C CA . THR B 2 10 ? -18.509 18.773 -1.425 1.00 62.17 11 THR B CA 1
ATOM 645 C C . THR B 2 10 ? -19.972 18.691 -1.815 1.00 57.48 11 THR B C 1
ATOM 646 O O . THR B 2 10 ? -20.733 19.649 -1.654 1.00 55.91 11 THR B O 1
ATOM 650 N N . PHE B 2 11 ? -20.375 17.535 -2.333 1.00 54.81 12 PHE B N 1
ATOM 651 C CA . PHE B 2 11 ? -21.791 17.316 -2.747 1.00 51.93 12 PHE B CA 1
ATOM 652 C C . PHE B 2 11 ? -22.223 15.816 -2.662 1.00 50.70 12 PHE B C 1
ATOM 653 O O . PHE B 2 11 ? -21.339 15.034 -2.217 1.00 32.98 12 PHE B O 1
#

Sequence (86 aa):
GPMDRYQRKIGCFIQIPNLGRGQLKYVGPVDTKAGMFAGVDLLANIGKNDGSFMGKKYFQTEYPQSGLFIQLQKVASLIEKASETF

Secondary structure (DSSP, 8-state):
-TTHHHHTTTT-EEEETTTEEEEEEEEE--TTS-S-EEEEE-SSTTSSBSSEETTEE----SSTT-EEEEEHHHHHHHHHH--/---

InterPro domains:
  IPR000938 CAP Gly-rich domain [PF01302] (11-73)
  IPR000938 CAP Gly-rich domain [PS00845] (26-57)
  IPR000938 CAP Gly-rich domain [PS50245] (26-69)
  IPR000938 CAP Gly-rich domain [SM01052] (8-74)
  IPR036859 CAP Gly-rich domain superfamily [G3DSA:2.30.30.190] (2-83)
  IPR036859 CAP Gly-rich domain superfamily [SSF74924] (5-107)